Protein AF-A0AAW7HW35-F1 (afdb_monomer_lite)

pLDDT: mean 77.66, std 17.57, range [36.69, 95.5]

Secondary structure (DSSP, 8-state):
------PPP----------EEEETTEEEEPPPP---PPPHHHHHTTTS---HHHHHHHHHHHTT----GGGS-----

InterPro domains:
  IPR040866 Type III secretion system ExsE [PF18286] (36-74)
  IPR053763 Type III Secretion System Regulatory Protein [G3DSA:6.20.290.10] (16-76)

Structure (mmCIF, N/CA/C/O backbone):
data_AF-A0AAW7HW35-F1
#
_entry.id   AF-A0AAW7HW35-F1
#
loop_
_atom_site.group_PDB
_atom_site.id
_atom_site.type_symbol
_atom_site.label_atom_id
_atom_site.label_alt_id
_atom_site.label_comp_id
_atom_site.label_asym_id
_atom_site.label_entity_id
_atom_site.label_seq_id
_atom_site.pdbx_PDB_ins_code
_atom_site.Cartn_x
_atom_site.Cartn_y
_atom_site.Cartn_z
_atom_site.occupancy
_atom_site.B_iso_or_equiv
_atom_site.auth_seq_id
_atom_site.auth_comp_id
_atom_site.auth_asym_id
_atom_site.auth_atom_id
_atom_site.pdbx_PDB_model_num
ATOM 1 N N . MET A 1 1 ? 7.879 -25.218 8.742 1.00 36.69 1 MET A N 1
ATOM 2 C CA . MET A 1 1 ? 8.141 -24.443 7.509 1.00 36.69 1 MET A CA 1
ATOM 3 C C . MET A 1 1 ? 8.612 -23.055 7.917 1.00 36.69 1 MET A C 1
ATOM 5 O O . MET A 1 1 ? 7.948 -22.451 8.748 1.00 36.69 1 MET A O 1
ATOM 9 N N . LYS A 1 2 ? 9.770 -22.585 7.432 1.00 40.94 2 LYS A N 1
ATOM 10 C CA . LYS A 1 2 ? 10.242 -21.209 7.662 1.00 40.94 2 LYS A CA 1
ATOM 11 C C . LYS A 1 2 ? 9.766 -20.357 6.489 1.00 40.94 2 LYS A C 1
ATOM 13 O O . LYS A 1 2 ? 10.216 -20.580 5.372 1.00 40.94 2 LYS A O 1
ATOM 18 N N . ILE A 1 3 ? 8.830 -19.447 6.732 1.00 55.56 3 ILE A N 1
ATOM 19 C CA . ILE A 1 3 ? 8.399 -18.478 5.723 1.00 55.56 3 ILE A CA 1
ATOM 20 C C . ILE A 1 3 ? 9.314 -17.273 5.898 1.00 55.56 3 ILE A C 1
ATOM 22 O O . ILE A 1 3 ? 9.287 -16.616 6.934 1.00 55.56 3 ILE A O 1
ATOM 26 N N . GLN A 1 4 ? 10.204 -17.069 4.931 1.00 46.09 4 GLN A N 1
ATOM 27 C CA . GLN A 1 4 ? 11.098 -15.923 4.907 1.00 46.09 4 GLN A CA 1
ATOM 28 C C . GLN A 1 4 ? 10.293 -14.724 4.411 1.00 46.09 4 GLN A C 1
ATOM 30 O O . GLN A 1 4 ? 9.846 -14.709 3.266 1.00 46.09 4 GLN A O 1
ATOM 35 N N . GLU A 1 5 ? 10.051 -13.756 5.292 1.00 54.38 5 GLU A N 1
ATOM 36 C CA . GLU A 1 5 ? 9.360 -12.520 4.940 1.00 54.38 5 GLU A CA 1
ATOM 37 C C . GLU A 1 5 ? 10.263 -11.721 3.996 1.00 54.38 5 GLU A C 1
ATOM 39 O O . GLU A 1 5 ? 11.319 -11.215 4.381 1.00 54.38 5 GLU A O 1
ATOM 44 N N . SER A 1 6 ? 9.886 -11.674 2.719 1.00 50.66 6 SER A N 1
ATOM 45 C CA . SER A 1 6 ? 10.529 -10.817 1.733 1.00 50.66 6 SER A CA 1
ATOM 46 C C . SER A 1 6 ? 10.300 -9.372 2.157 1.00 50.66 6 SER A C 1
ATOM 48 O O . SER A 1 6 ? 9.173 -8.879 2.081 1.00 50.66 6 SER A O 1
ATOM 50 N N . GLN A 1 7 ? 11.360 -8.710 2.625 1.00 45.72 7 GLN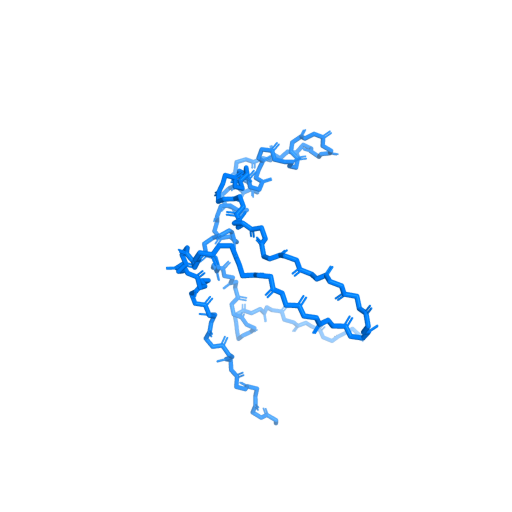 A N 1
ATOM 51 C CA . GLN A 1 7 ? 11.346 -7.274 2.864 1.00 45.72 7 GLN A CA 1
ATOM 52 C C . GLN A 1 7 ? 10.860 -6.588 1.588 1.00 45.72 7 GLN A C 1
ATOM 54 O O . GLN A 1 7 ? 11.395 -6.832 0.504 1.00 45.72 7 GLN A O 1
ATOM 59 N N . GLY A 1 8 ? 9.789 -5.803 1.723 1.00 48.56 8 GLY A N 1
ATOM 60 C CA . GLY A 1 8 ? 9.180 -5.076 0.623 1.00 48.56 8 GLY A CA 1
ATOM 61 C C . GLY A 1 8 ? 10.251 -4.311 -0.138 1.00 48.56 8 GLY A C 1
ATOM 62 O O . GLY A 1 8 ? 10.988 -3.516 0.440 1.00 48.56 8 GLY A O 1
ATOM 63 N N . VAL A 1 9 ? 10.354 -4.595 -1.433 1.00 46.72 9 VAL A N 1
ATOM 64 C CA . VAL A 1 9 ? 11.226 -3.863 -2.345 1.00 46.72 9 VAL A CA 1
ATOM 65 C C . VAL A 1 9 ? 10.788 -2.397 -2.289 1.00 46.72 9 VAL A C 1
ATOM 67 O O . VAL A 1 9 ? 9.641 -2.119 -2.654 1.00 46.72 9 VAL A O 1
ATOM 70 N N . PRO A 1 10 ? 11.631 -1.446 -1.843 1.00 48.53 10 PRO A N 1
ATOM 71 C CA . PRO A 1 10 ? 11.330 -0.045 -2.066 1.00 48.53 10 PRO A CA 1
ATOM 72 C C . PRO A 1 10 ? 11.286 0.133 -3.581 1.00 48.53 10 PRO A C 1
ATOM 74 O O . PRO A 1 10 ? 12.263 -0.141 -4.280 1.00 48.53 10 PRO A O 1
ATOM 77 N N . ALA A 1 11 ? 10.097 0.467 -4.083 1.00 49.69 11 ALA A N 1
ATOM 78 C CA . ALA A 1 11 ? 9.811 0.590 -5.500 1.00 49.69 11 ALA A CA 1
ATOM 79 C C . ALA A 1 11 ? 10.935 1.364 -6.198 1.00 49.69 11 ALA A C 1
ATOM 81 O O . ALA A 1 11 ? 11.299 2.457 -5.767 1.00 49.69 11 ALA A O 1
ATOM 82 N N . LEU A 1 12 ? 11.483 0.750 -7.248 1.00 48.75 12 LEU A N 1
ATOM 83 C CA . LEU A 1 12 ? 12.551 1.252 -8.106 1.00 48.75 12 LEU A CA 1
ATOM 84 C C . LEU A 1 12 ? 12.218 2.666 -8.609 1.00 48.75 12 LEU A C 1
ATOM 86 O O . LEU A 1 12 ? 11.588 2.845 -9.649 1.00 48.75 12 LEU A O 1
ATOM 90 N N . GLN A 1 13 ? 12.639 3.677 -7.853 1.00 49.44 13 GLN A N 1
ATOM 91 C CA . GLN A 1 13 ? 12.626 5.082 -8.244 1.00 49.44 13 GLN A CA 1
ATOM 92 C C . GLN A 1 13 ? 13.926 5.391 -8.982 1.00 49.44 13 GLN A C 1
ATOM 94 O O . GLN A 1 13 ? 14.808 6.075 -8.477 1.00 49.44 13 GLN A O 1
ATOM 99 N N . ALA A 1 14 ? 14.056 4.860 -10.190 1.00 47.03 14 ALA A N 1
ATOM 100 C CA . ALA A 1 14 ? 14.981 5.403 -11.168 1.00 47.03 14 ALA A CA 1
ATOM 101 C C . ALA A 1 14 ? 14.149 5.732 -12.404 1.00 47.03 14 ALA A C 1
ATOM 103 O O . ALA A 1 14 ? 13.633 4.840 -13.079 1.00 47.03 14 ALA A O 1
ATOM 104 N N . ALA A 1 15 ? 13.947 7.026 -12.648 1.00 53.94 15 ALA A N 1
ATOM 105 C CA . ALA A 1 15 ? 13.394 7.524 -13.897 1.00 53.94 15 ALA A CA 1
ATOM 106 C C . ALA A 1 15 ? 14.436 7.297 -15.000 1.00 53.94 15 ALA A C 1
ATOM 108 O O . ALA A 1 15 ? 15.169 8.203 -15.383 1.00 53.94 15 ALA A O 1
ATOM 109 N N . GLU A 1 16 ? 14.542 6.052 -15.456 1.00 54.03 16 GLU A N 1
ATOM 110 C CA . GLU A 1 16 ? 15.376 5.694 -16.593 1.00 54.03 16 GLU A CA 1
ATOM 111 C C . GLU A 1 16 ? 14.845 6.398 -17.854 1.00 54.03 16 GLU A C 1
ATOM 113 O O . GLU A 1 16 ? 13.623 6.512 -18.033 1.00 54.03 16 GLU A O 1
ATOM 118 N N . PRO A 1 17 ? 15.730 6.861 -18.756 1.00 57.34 17 PRO A N 1
ATOM 119 C CA . PRO A 1 17 ? 15.307 7.405 -20.038 1.00 57.34 17 PRO A CA 1
ATOM 120 C C . PRO A 1 17 ? 14.463 6.365 -20.783 1.00 57.34 17 PRO A C 1
ATOM 122 O O . PRO A 1 17 ? 14.732 5.166 -20.701 1.00 57.34 17 PRO A O 1
ATOM 125 N N . ARG A 1 18 ? 13.429 6.831 -21.499 1.00 62.59 18 ARG A N 1
ATOM 126 C CA . ARG A 1 18 ? 12.482 6.004 -22.267 1.00 62.59 18 ARG A CA 1
ATOM 127 C C . ARG A 1 18 ? 13.241 4.958 -23.087 1.00 62.59 18 ARG A C 1
ATOM 129 O O . ARG A 1 18 ? 13.784 5.261 -24.148 1.00 62.59 18 ARG A O 1
ATOM 136 N N . LYS A 1 19 ? 13.284 3.725 -22.585 1.00 70.00 19 LYS A N 1
ATOM 137 C CA . LYS A 1 19 ? 14.048 2.632 -23.171 1.00 70.00 19 LYS A CA 1
ATOM 138 C C . LYS A 1 19 ? 13.112 1.901 -24.112 1.00 70.00 19 LYS A C 1
ATOM 140 O O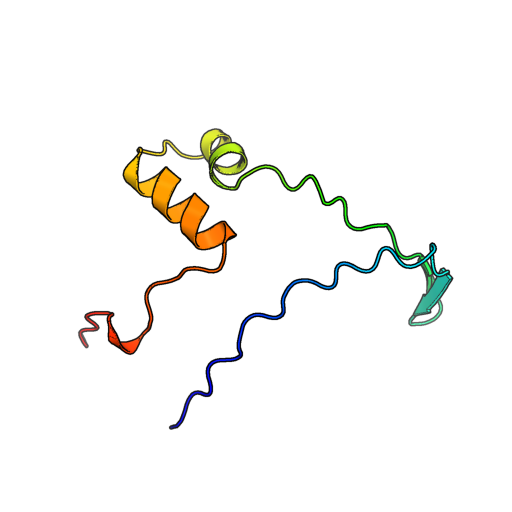 . LYS A 1 19 ? 12.083 1.370 -23.691 1.00 70.00 19 LYS A O 1
ATOM 145 N N . VAL A 1 20 ? 13.438 1.949 -25.396 1.00 79.38 20 VAL A N 1
ATOM 146 C CA . VAL A 1 20 ? 12.769 1.146 -26.414 1.00 79.38 20 VAL A CA 1
ATOM 147 C C . VAL A 1 20 ? 13.518 -0.180 -26.494 1.00 79.38 20 VAL A C 1
ATOM 149 O O . VAL A 1 20 ? 14.741 -0.193 -26.606 1.00 79.38 20 VAL A O 1
ATOM 152 N N . GLY A 1 21 ? 12.797 -1.287 -26.366 1.00 85.94 21 GLY A N 1
ATOM 153 C CA . GLY A 1 21 ? 13.335 -2.642 -26.460 1.00 85.94 21 GLY A CA 1
ATOM 154 C C . GLY A 1 21 ? 12.377 -3.548 -27.221 1.00 85.94 21 GLY A C 1
ATOM 155 O O . GLY A 1 21 ? 11.293 -3.121 -27.609 1.00 85.94 21 GLY A O 1
ATOM 156 N N . GLU A 1 22 ? 12.758 -4.801 -27.427 1.00 91.62 22 GLU A N 1
ATOM 157 C CA . GLU A 1 22 ? 11.931 -5.784 -28.124 1.00 91.62 22 GLU A CA 1
ATOM 158 C C . GLU A 1 22 ? 11.609 -6.950 -27.186 1.00 91.62 22 GLU A C 1
ATOM 160 O O . GLU A 1 22 ? 12.490 -7.477 -26.507 1.00 91.62 22 GLU A O 1
ATOM 165 N N . PHE A 1 23 ? 10.338 -7.343 -27.126 1.00 85.88 23 PHE A N 1
ATOM 166 C CA . PHE A 1 23 ? 9.881 -8.513 -26.383 1.00 85.88 23 PHE A CA 1
ATOM 167 C C . PHE A 1 23 ? 8.964 -9.348 -27.273 1.00 85.88 23 PHE A C 1
ATOM 169 O O . PHE A 1 23 ? 7.934 -8.860 -27.733 1.00 85.88 23 PHE A O 1
ATOM 176 N N . ALA A 1 24 ? 9.340 -10.607 -27.519 1.00 91.75 24 ALA A N 1
ATOM 177 C CA . ALA A 1 24 ? 8.583 -11.537 -28.363 1.00 91.75 24 ALA A CA 1
ATOM 178 C C . ALA A 1 24 ? 8.224 -10.961 -29.752 1.00 91.75 24 ALA A C 1
ATOM 180 O O . ALA A 1 24 ? 7.079 -11.056 -30.195 1.00 91.75 24 ALA A O 1
ATOM 181 N N . GLY A 1 25 ? 9.183 -10.313 -30.424 1.00 91.12 25 GLY A N 1
ATOM 182 C CA . GLY A 1 25 ? 8.956 -9.708 -31.741 1.00 91.12 25 GLY A CA 1
ATOM 183 C C . GLY A 1 25 ? 8.177 -8.389 -31.711 1.00 91.12 25 GLY A C 1
ATOM 184 O O . GLY A 1 25 ? 7.793 -7.881 -32.762 1.00 91.12 25 GLY A O 1
ATOM 185 N N . ARG A 1 26 ? 7.870 -7.848 -30.522 1.00 90.38 26 ARG A N 1
ATOM 186 C CA . ARG A 1 26 ? 7.115 -6.600 -30.353 1.00 90.38 26 ARG A CA 1
ATOM 187 C C . ARG A 1 26 ? 7.995 -5.517 -29.757 1.00 90.38 26 ARG A C 1
ATOM 189 O O . ARG A 1 26 ? 8.585 -5.703 -28.693 1.00 90.38 26 ARG A O 1
ATOM 196 N N . THR A 1 27 ? 8.014 -4.360 -30.407 1.00 91.56 27 THR A N 1
ATOM 197 C CA . THR A 1 27 ? 8.648 -3.155 -29.874 1.00 91.56 27 THR A CA 1
ATOM 198 C C . THR A 1 27 ? 7.885 -2.670 -28.642 1.00 91.56 27 THR A C 1
ATOM 200 O O . THR A 1 27 ? 6.696 -2.364 -28.710 1.00 91.56 27 THR A O 1
ATOM 203 N N . MET A 1 28 ? 8.577 -2.581 -27.514 1.00 87.00 28 MET A N 1
ATOM 204 C CA . MET A 1 28 ? 8.073 -2.111 -26.228 1.00 87.00 28 MET A CA 1
ATOM 205 C C . MET A 1 28 ? 8.795 -0.817 -25.854 1.00 87.00 28 MET A C 1
ATOM 207 O O . MET A 1 28 ? 9.991 -0.676 -26.099 1.00 87.00 28 MET A O 1
ATOM 211 N N . SER A 1 29 ? 8.096 0.126 -25.223 1.00 85.44 29 SER A N 1
ATOM 212 C CA . SER A 1 29 ? 8.728 1.309 -24.628 1.00 85.44 29 SER A CA 1
ATOM 213 C C . SER A 1 29 ? 8.402 1.388 -23.150 1.00 85.44 29 SER A C 1
ATOM 215 O O . SER A 1 29 ? 7.236 1.230 -22.782 1.00 85.44 29 SER A O 1
ATOM 217 N N . THR A 1 30 ? 9.393 1.689 -22.316 1.00 77.00 30 THR A N 1
ATOM 218 C CA . THR A 1 30 ? 9.121 2.031 -20.920 1.00 77.00 30 THR A CA 1
ATOM 219 C C . THR A 1 30 ? 8.367 3.357 -20.870 1.00 77.00 30 THR A C 1
ATOM 221 O O . THR A 1 30 ? 8.791 4.360 -21.442 1.00 77.00 30 THR A O 1
ATOM 224 N N . LEU A 1 31 ? 7.205 3.360 -20.222 1.00 71.19 31 LEU A N 1
ATOM 225 C CA . LEU A 1 31 ? 6.548 4.597 -19.823 1.00 71.19 31 LEU A CA 1
ATOM 226 C C . LEU A 1 31 ? 7.025 4.919 -18.408 1.00 71.19 31 LEU A C 1
ATOM 228 O O . LEU A 1 31 ? 7.090 3.998 -17.587 1.00 71.19 31 LEU A O 1
ATOM 232 N N . PRO A 1 32 ? 7.366 6.184 -18.108 1.00 66.62 32 PRO A N 1
ATOM 233 C CA . PRO A 1 32 ? 7.612 6.568 -16.731 1.00 66.62 32 PRO A CA 1
ATOM 234 C C . PRO A 1 32 ? 6.369 6.197 -15.925 1.00 66.62 32 PRO A C 1
ATOM 236 O O . PRO A 1 32 ? 5.247 6.555 -16.296 1.00 66.62 32 PRO A O 1
ATOM 239 N N . ILE A 1 33 ? 6.565 5.424 -14.857 1.00 65.88 33 ILE A N 1
ATOM 240 C CA . ILE A 1 33 ? 5.489 5.109 -13.923 1.00 65.88 33 ILE A CA 1
ATOM 241 C C . ILE A 1 33 ? 4.942 6.448 -13.442 1.00 65.88 33 ILE A C 1
ATOM 243 O O . ILE A 1 33 ? 5.676 7.265 -12.887 1.00 65.88 33 ILE A O 1
ATOM 247 N N . CYS A 1 34 ? 3.660 6.692 -13.702 1.00 58.59 34 CYS A N 1
ATOM 248 C CA . CYS A 1 34 ? 2.986 7.873 -13.197 1.00 58.59 34 CYS A CA 1
ATOM 249 C C . CYS A 1 34 ? 2.957 7.750 -11.669 1.00 58.59 34 CYS A C 1
ATOM 251 O O . CYS A 1 34 ? 2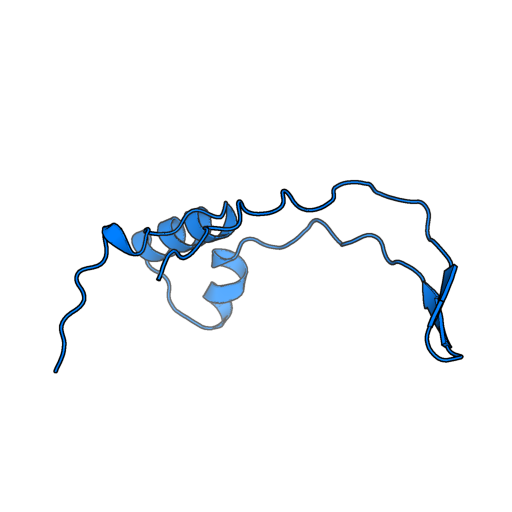.191 6.967 -11.108 1.00 58.59 34 CYS A O 1
ATOM 253 N N . THR A 1 35 ? 3.856 8.467 -10.995 1.00 60.69 35 THR A N 1
ATOM 254 C CA . THR A 1 35 ? 4.000 8.441 -9.534 1.00 60.69 35 THR A CA 1
ATOM 255 C C . THR A 1 35 ? 2.855 9.157 -8.825 1.00 60.69 35 THR A C 1
ATOM 257 O O . THR A 1 35 ? 2.727 9.037 -7.610 1.00 60.69 35 THR A O 1
ATOM 260 N N . SER A 1 36 ? 1.963 9.834 -9.559 1.00 60.03 36 SER A N 1
ATOM 261 C CA . SER A 1 36 ? 0.702 10.354 -9.028 1.00 60.03 36 SER A CA 1
ATOM 262 C C . SER A 1 36 ? -0.324 9.228 -8.856 1.00 60.03 36 SER A C 1
ATOM 264 O O . SER A 1 36 ? -1.424 9.267 -9.414 1.00 60.03 36 SER A O 1
ATOM 266 N N . GLN A 1 37 ? 0.027 8.188 -8.101 1.00 72.19 37 GLN A N 1
ATOM 267 C CA . GLN A 1 37 ? -0.976 7.248 -7.623 1.00 72.19 37 GLN A CA 1
ATOM 268 C C . GLN A 1 37 ? -1.860 7.997 -6.626 1.00 72.19 37 GLN A C 1
ATOM 270 O O . GLN A 1 37 ? -1.388 8.517 -5.615 1.00 72.19 37 GLN A O 1
ATOM 275 N N . SER A 1 38 ? -3.150 8.112 -6.944 1.00 82.50 38 SER A N 1
ATOM 276 C CA . SER A 1 38 ? -4.115 8.703 -6.015 1.00 82.50 38 SER A CA 1
ATOM 277 C C . SER A 1 38 ? -4.172 7.859 -4.735 1.00 82.50 38 SER A C 1
ATOM 279 O O . SER A 1 38 ? -4.110 6.632 -4.839 1.00 82.50 38 SER A O 1
ATOM 281 N N . PRO A 1 39 ? -4.318 8.470 -3.544 1.00 86.88 39 PRO A N 1
ATOM 282 C CA . PRO A 1 39 ? -4.394 7.720 -2.295 1.00 86.88 39 PRO A CA 1
ATOM 283 C C . PRO A 1 39 ? -5.482 6.641 -2.336 1.00 86.88 39 PRO A C 1
ATOM 285 O O . PRO A 1 39 ? -6.580 6.889 -2.847 1.00 86.88 39 PRO A O 1
ATOM 288 N N . LEU A 1 40 ? -5.208 5.467 -1.758 1.00 88.62 40 LEU A N 1
ATOM 289 C CA . LEU A 1 40 ? -6.163 4.350 -1.713 1.00 88.62 40 LEU A CA 1
ATOM 290 C C . LEU A 1 40 ? -7.553 4.746 -1.170 1.00 88.62 40 LEU A C 1
ATOM 292 O O . LEU A 1 40 ? -8.547 4.374 -1.801 1.00 88.62 40 LEU A O 1
ATOM 296 N N . PRO A 1 41 ? -7.674 5.544 -0.084 1.00 90.31 41 PRO A N 1
ATOM 297 C CA . PRO A 1 41 ? -8.978 6.019 0.385 1.00 90.31 41 PRO A CA 1
ATOM 298 C C . PRO A 1 41 ? -9.748 6.797 -0.687 1.00 90.31 41 PRO A C 1
ATOM 300 O O . PRO A 1 41 ? -10.944 6.589 -0.879 1.00 90.31 41 PRO A O 1
ATOM 303 N N . THR A 1 42 ? -9.057 7.660 -1.434 1.00 89.88 42 THR A N 1
ATOM 304 C CA . THR A 1 42 ? -9.653 8.495 -2.485 1.00 89.88 42 THR A CA 1
ATOM 305 C C . THR A 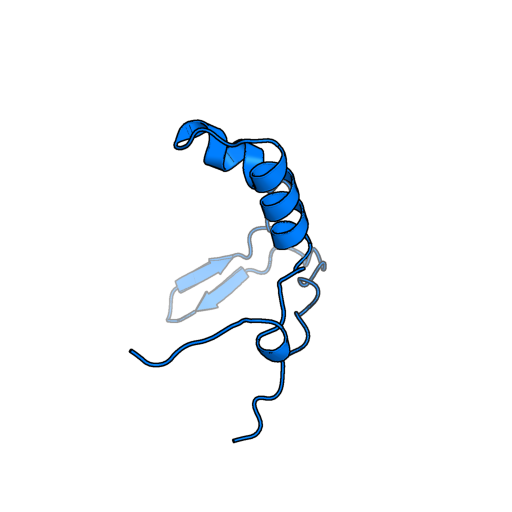1 42 ? -10.207 7.656 -3.633 1.00 89.88 42 THR A C 1
ATOM 307 O O . THR A 1 42 ? -11.268 7.972 -4.170 1.00 89.88 42 THR A O 1
ATOM 310 N N . LEU A 1 43 ? -9.515 6.576 -4.002 1.00 90.50 43 LEU A N 1
ATOM 311 C CA . LEU A 1 43 ? -9.974 5.657 -5.043 1.00 90.50 43 LEU A CA 1
ATOM 312 C C . LEU A 1 43 ? -11.203 4.856 -4.591 1.00 90.50 43 LEU A C 1
ATOM 314 O O . LEU A 1 43 ? -12.149 4.698 -5.361 1.00 90.50 43 LEU A O 1
ATOM 318 N N . LEU A 1 44 ? -11.210 4.392 -3.339 1.00 92.38 44 LEU A N 1
ATOM 319 C CA . LEU A 1 44 ? -12.241 3.495 -2.812 1.00 92.38 44 LEU A CA 1
ATOM 320 C C . LEU A 1 44 ? -13.540 4.198 -2.411 1.00 92.38 44 LEU A C 1
ATOM 322 O O . LEU A 1 44 ? -14.604 3.596 -2.539 1.00 92.38 44 LEU A O 1
ATOM 326 N N . ARG A 1 45 ? -13.494 5.479 -2.020 1.00 91.88 45 ARG A N 1
ATOM 327 C CA . ARG A 1 45 ? -14.702 6.272 -1.709 1.00 91.88 45 ARG A CA 1
ATOM 328 C C . ARG A 1 45 ? -15.715 6.335 -2.861 1.00 91.88 45 ARG A C 1
ATOM 330 O O . ARG A 1 45 ? -16.876 6.647 -2.627 1.00 91.88 45 ARG A O 1
ATOM 337 N N . ARG A 1 46 ? -15.299 6.031 -4.097 1.00 90.44 46 ARG A N 1
ATOM 338 C CA . ARG A 1 46 ? -16.195 5.927 -5.263 1.00 90.44 46 ARG A CA 1
ATOM 339 C C . ARG A 1 46 ? -17.121 4.707 -5.214 1.00 90.44 46 ARG A C 1
ATOM 341 O O . ARG A 1 46 ? -18.145 4.717 -5.887 1.00 90.44 46 ARG A O 1
ATOM 348 N N . SER A 1 47 ? -16.760 3.681 -4.446 1.00 93.88 47 SER A N 1
ATOM 349 C CA . SER A 1 47 ? -17.420 2.369 -4.463 1.00 93.88 47 SER A CA 1
ATOM 350 C C . SER A 1 47 ? -17.888 1.901 -3.088 1.00 93.88 47 SER A C 1
ATOM 352 O O . SER A 1 47 ? -18.790 1.074 -3.004 1.00 93.88 47 SER A O 1
ATOM 354 N N . VAL A 1 48 ? -17.273 2.393 -2.011 1.00 93.75 48 VAL A N 1
ATOM 355 C CA . VAL A 1 48 ? -17.576 1.986 -0.636 1.00 93.75 48 VAL A CA 1
ATOM 356 C C . VAL A 1 48 ? -17.562 3.182 0.306 1.00 93.75 48 VAL A C 1
ATOM 358 O O . VAL A 1 48 ? -16.727 4.080 0.194 1.00 93.75 48 VAL A O 1
ATOM 361 N N . THR A 1 49 ? -18.475 3.173 1.276 1.00 95.25 49 THR A N 1
ATOM 362 C CA . THR A 1 49 ? -18.434 4.110 2.398 1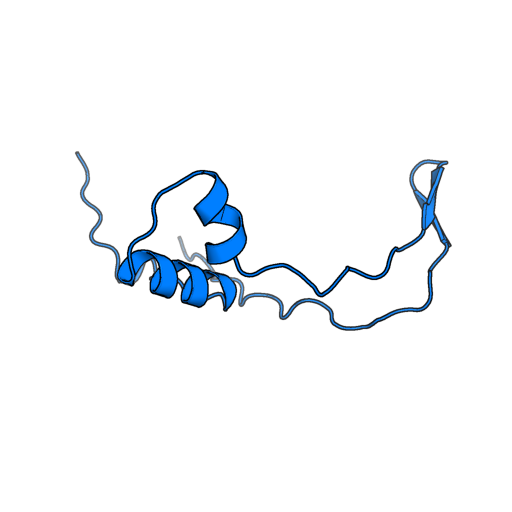.00 95.25 49 THR A CA 1
ATOM 363 C C . THR A 1 49 ? -17.308 3.699 3.337 1.00 95.25 49 THR A C 1
ATOM 365 O O . THR A 1 49 ? -17.300 2.578 3.844 1.00 95.25 49 THR A O 1
ATOM 368 N N . LEU A 1 50 ? -16.363 4.607 3.564 1.00 94.12 50 LEU A N 1
ATOM 369 C CA . LEU A 1 50 ? -15.245 4.397 4.474 1.00 94.12 50 LEU A CA 1
ATOM 370 C C . LEU A 1 50 ? -15.456 5.204 5.750 1.00 94.12 50 LEU A C 1
ATOM 372 O O . LEU A 1 50 ? -15.878 6.358 5.701 1.00 94.12 50 LEU A O 1
ATOM 376 N N . ASN A 1 51 ? -15.145 4.599 6.891 1.00 95.50 51 ASN A N 1
ATOM 377 C CA . ASN A 1 51 ? -15.015 5.320 8.153 1.00 95.50 51 ASN A CA 1
ATOM 378 C C . ASN A 1 51 ? -13.551 5.707 8.423 1.00 95.50 51 ASN A C 1
ATOM 380 O O . ASN A 1 51 ? -12.628 5.215 7.776 1.00 95.50 51 ASN A O 1
ATOM 384 N N . GLN A 1 52 ? -13.328 6.555 9.428 1.00 93.88 52 GLN A N 1
ATOM 385 C CA . GLN A 1 52 ? -11.996 7.069 9.763 1.00 93.88 52 GLN A CA 1
ATOM 386 C C . GLN A 1 52 ? -10.968 5.964 10.069 1.00 93.88 52 GLN A C 1
ATOM 388 O O . GLN A 1 52 ? -9.804 6.075 9.689 1.00 93.88 52 GLN A O 1
ATOM 393 N N . VAL A 1 53 ? -11.389 4.877 10.726 1.00 94.94 53 VAL A N 1
ATOM 394 C CA . VAL A 1 53 ? -10.505 3.748 11.060 1.00 94.94 53 VAL A CA 1
ATOM 395 C C . VAL A 1 53 ? -10.069 3.007 9.795 1.00 94.94 53 VAL A C 1
ATOM 397 O O . VAL A 1 53 ? -8.901 2.648 9.657 1.00 94.94 53 VAL A O 1
ATOM 400 N N . GLN A 1 54 ? -10.986 2.808 8.850 1.00 94.00 54 GLN A N 1
ATOM 401 C CA . GLN A 1 54 ? -10.697 2.180 7.561 1.00 94.00 54 GLN A CA 1
ATOM 402 C C . GLN A 1 54 ? -9.801 3.065 6.692 1.00 94.00 54 GLN A C 1
ATOM 404 O O . GLN A 1 54 ? -8.894 2.555 6.042 1.00 94.00 54 GLN A O 1
ATOM 409 N N . GLU A 1 55 ? -10.003 4.382 6.709 1.00 94.19 55 GLU A N 1
ATOM 410 C CA . GLU A 1 55 ? -9.134 5.323 5.994 1.00 94.19 55 GLU A CA 1
ATOM 411 C C . GLU A 1 55 ? -7.703 5.287 6.525 1.00 94.19 55 GLU A C 1
ATOM 413 O O . GLU A 1 55 ? -6.759 5.191 5.738 1.00 94.19 55 GLU A O 1
ATOM 418 N N . LEU A 1 56 ? -7.542 5.261 7.850 1.00 92.75 56 LEU A N 1
ATOM 419 C CA . LEU A 1 56 ? -6.236 5.097 8.479 1.00 92.75 56 LEU A CA 1
AT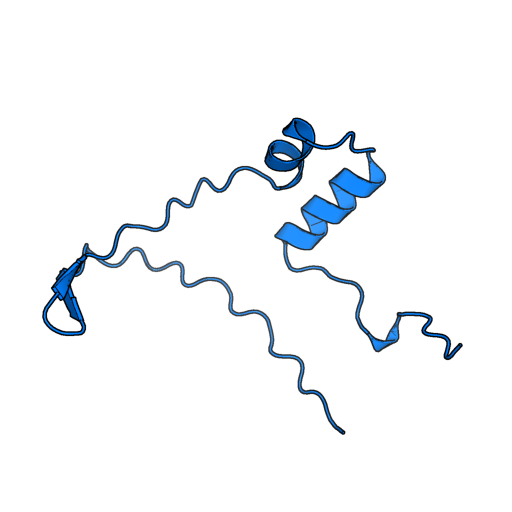OM 420 C C . LEU A 1 56 ? -5.604 3.745 8.116 1.00 92.75 56 LEU A C 1
ATOM 422 O O . LEU A 1 56 ? -4.420 3.686 7.791 1.00 92.75 56 LEU A O 1
ATOM 426 N N . ALA A 1 57 ? -6.379 2.658 8.126 1.00 91.44 57 ALA A N 1
ATOM 427 C CA . ALA A 1 57 ? -5.886 1.337 7.741 1.00 91.44 57 ALA A CA 1
ATOM 428 C C . ALA A 1 57 ? -5.418 1.291 6.275 1.00 91.44 57 ALA A C 1
ATOM 430 O O . ALA A 1 57 ? -4.380 0.704 5.980 1.00 91.44 57 ALA A O 1
ATOM 431 N N . LEU A 1 58 ? -6.139 1.949 5.362 1.00 93.19 58 LEU A N 1
ATOM 432 C CA . LEU A 1 58 ? -5.753 2.067 3.954 1.00 93.19 58 LEU A CA 1
ATOM 433 C C . LEU A 1 58 ? -4.494 2.918 3.767 1.00 93.19 58 LEU A C 1
ATOM 435 O O . LEU A 1 58 ? -3.653 2.583 2.935 1.00 93.19 58 LEU A O 1
ATOM 439 N N . GLN A 1 59 ? -4.338 3.990 4.547 1.00 90.50 59 GLN A N 1
ATOM 440 C CA . GLN A 1 59 ? -3.118 4.792 4.542 1.00 90.50 59 GLN A CA 1
ATOM 441 C C . GLN A 1 59 ? -1.910 3.959 4.988 1.00 90.50 59 GLN A C 1
ATOM 443 O O . GLN A 1 59 ? -0.886 3.972 4.312 1.00 90.50 59 GLN A O 1
ATOM 448 N N . ARG A 1 60 ? -2.045 3.193 6.076 1.00 90.44 60 ARG A N 1
ATOM 449 C CA . ARG A 1 60 ? -1.009 2.273 6.572 1.00 90.44 60 ARG A CA 1
ATOM 450 C C . ARG A 1 60 ? -0.659 1.204 5.535 1.00 90.44 60 ARG A C 1
ATOM 452 O O . ARG A 1 60 ? 0.515 1.006 5.234 1.00 90.44 60 ARG A O 1
ATOM 459 N N . LEU A 1 61 ? -1.672 0.606 4.904 1.00 90.06 61 LEU A N 1
ATOM 460 C CA . LEU A 1 61 ? -1.483 -0.360 3.820 1.00 90.06 61 LEU A CA 1
ATOM 461 C C . LEU A 1 61 ? -0.694 0.239 2.646 1.00 90.06 61 LEU A C 1
ATOM 463 O O . LEU A 1 61 ? 0.192 -0.419 2.107 1.00 90.06 61 LEU A O 1
ATOM 467 N N . GLN A 1 62 ? -0.973 1.491 2.267 1.00 88.06 62 GLN A N 1
ATOM 468 C CA . GLN A 1 62 ? -0.242 2.181 1.200 1.00 88.06 62 GLN A CA 1
ATOM 469 C C . GLN A 1 62 ? 1.235 2.430 1.556 1.00 88.06 62 GLN A C 1
ATOM 471 O O . GLN A 1 62 ? 2.072 2.479 0.660 1.00 88.06 62 GLN A O 1
ATOM 476 N N . GLN A 1 63 ? 1.565 2.541 2.846 1.00 87.62 63 GLN A N 1
ATOM 477 C CA . GLN A 1 63 ? 2.947 2.615 3.342 1.00 87.62 63 GLN A CA 1
ATOM 478 C C . GLN A 1 63 ? 3.610 1.234 3.497 1.00 87.62 63 GLN A C 1
ATOM 480 O O . GLN A 1 63 ? 4.745 1.139 3.954 1.00 87.62 63 GLN A O 1
ATOM 485 N N . GLY A 1 64 ? 2.917 0.152 3.127 1.00 85.88 64 GLY A N 1
ATOM 486 C CA . GLY A 1 64 ? 3.403 -1.220 3.274 1.00 85.88 64 GLY A CA 1
ATOM 487 C C . GLY A 1 64 ? 3.240 -1.795 4.683 1.00 85.88 64 GLY A C 1
ATOM 488 O O . GLY A 1 64 ? 3.647 -2.933 4.932 1.00 85.88 64 GLY A O 1
ATOM 489 N N . GLU A 1 65 ? 2.616 -1.060 5.605 1.00 88.94 65 GLU A N 1
ATOM 490 C CA . GLU A 1 65 ? 2.308 -1.581 6.930 1.00 88.94 65 GLU A CA 1
ATOM 491 C C . GLU A 1 65 ? 1.171 -2.597 6.856 1.00 88.94 65 GLU A C 1
ATOM 493 O O . GLU A 1 65 ? 0.122 -2.376 6.246 1.00 88.94 65 GLU A O 1
ATOM 498 N N . HIS A 1 66 ? 1.358 -3.715 7.541 1.00 85.31 66 HIS A N 1
ATOM 499 C CA . HIS A 1 66 ? 0.360 -4.762 7.657 1.00 85.31 66 HIS A CA 1
ATOM 500 C C . HIS A 1 66 ? 0.534 -5.478 8.992 1.00 85.31 66 HIS A C 1
ATOM 502 O O . HIS A 1 66 ? 1.630 -5.522 9.543 1.00 85.31 66 HIS A O 1
ATOM 508 N N . THR A 1 67 ? -0.549 -6.049 9.520 1.00 85.62 67 THR A N 1
ATOM 509 C CA . THR A 1 67 ? -0.476 -6.869 10.734 1.00 85.62 67 THR A CA 1
ATOM 510 C C . THR A 1 67 ? 0.258 -8.178 10.418 1.00 85.62 67 THR A C 1
ATOM 512 O O . THR A 1 67 ? -0.242 -8.940 9.567 1.00 85.62 67 THR A O 1
ATOM 515 N N . PRO A 1 68 ? 1.397 -8.465 11.077 1.00 86.19 68 PRO A N 1
ATOM 516 C CA . PRO A 1 68 ? 2.145 -9.704 10.897 1.00 86.19 68 PRO A CA 1
ATOM 517 C C . PRO A 1 68 ? 1.284 -10.931 11.177 1.00 86.19 68 PRO A C 1
ATOM 519 O O . PRO A 1 68 ? 0.342 -10.880 11.968 1.00 86.19 68 PRO A O 1
ATOM 522 N N . ILE A 1 69 ? 1.607 -12.062 10.550 1.00 86.25 69 ILE A N 1
ATOM 523 C CA . ILE A 1 69 ? 0.838 -13.296 10.756 1.00 86.25 69 ILE A CA 1
ATOM 524 C C . ILE A 1 69 ? 0.916 -13.801 12.204 1.00 86.25 69 ILE A C 1
ATOM 526 O O . ILE A 1 69 ? -0.065 -14.342 12.705 1.00 86.25 69 ILE A O 1
ATOM 530 N N . SER A 1 70 ? 2.044 -13.568 12.882 1.00 87.62 70 SER A N 1
ATOM 531 C CA . SER A 1 70 ? 2.279 -13.917 14.290 1.00 87.62 70 SER A CA 1
ATOM 532 C C . SER A 1 70 ? 1.312 -13.230 15.258 1.00 87.62 70 SER A C 1
ATOM 534 O O . SER A 1 70 ? 1.021 -13.777 16.317 1.00 87.62 70 SER A O 1
ATOM 536 N N . GLU A 1 71 ? 0.785 -12.062 14.891 1.00 90.19 71 GLU A N 1
ATOM 537 C CA . GLU A 1 71 ? -0.151 -11.280 15.707 1.00 90.19 71 GLU A CA 1
ATOM 538 C C . GLU A 1 71 ? -1.623 -11.609 15.403 1.00 90.19 71 GLU A C 1
ATOM 540 O O . GLU A 1 71 ? -2.534 -11.143 16.092 1.00 90.19 71 GLU A O 1
ATOM 545 N N . ARG A 1 72 ? -1.898 -12.417 14.371 1.00 89.81 72 ARG A N 1
ATOM 546 C CA . ARG A 1 72 ? -3.269 -12.746 13.965 1.00 89.81 72 ARG A CA 1
ATOM 547 C C . ARG A 1 72 ? -3.823 -13.878 14.818 1.00 89.81 72 ARG A C 1
ATOM 549 O O . ARG A 1 72 ? -3.257 -14.965 14.901 1.00 89.81 72 ARG A O 1
ATOM 556 N N . ARG A 1 73 ? -5.013 -13.671 15.385 1.00 91.19 73 ARG A N 1
ATOM 557 C CA . ARG A 1 73 ? -5.752 -14.729 16.084 1.00 91.19 73 ARG A CA 1
ATOM 558 C C . ARG A 1 73 ? -6.457 -15.640 15.077 1.00 91.19 73 ARG A C 1
ATOM 560 O O . ARG A 1 73 ? -7.585 -15.368 14.677 1.00 91.19 73 ARG A O 1
ATOM 567 N N . ILE A 1 74 ? -5.795 -16.724 14.685 1.00 90.00 74 ILE A N 1
ATOM 568 C CA . ILE A 1 74 ? -6.333 -17.731 13.760 1.00 90.00 74 ILE A CA 1
ATOM 569 C C . ILE A 1 74 ? -6.986 -18.857 14.572 1.00 90.00 74 ILE A C 1
ATOM 571 O O . ILE A 1 74 ? -6.405 -19.345 15.540 1.00 90.00 74 ILE A O 1
ATOM 575 N N . ARG A 1 75 ? -8.204 -19.263 14.200 1.00 91.12 75 ARG A N 1
ATOM 576 C CA . ARG A 1 75 ? -8.886 -20.438 14.766 1.00 91.12 75 ARG A CA 1
ATOM 577 C C . ARG A 1 75 ? -9.146 -21.452 13.654 1.00 91.12 75 ARG A C 1
ATOM 579 O O . ARG A 1 75 ? -9.468 -21.049 12.541 1.00 91.12 75 ARG A O 1
ATOM 586 N N . VAL A 1 76 ? -9.009 -22.737 13.969 1.00 87.06 76 VAL A N 1
ATOM 587 C CA . VAL A 1 76 ? -9.435 -23.841 13.096 1.00 87.06 76 VAL A CA 1
ATOM 588 C C . VAL A 1 76 ? -10.897 -24.139 13.432 1.00 87.06 76 VAL A C 1
ATOM 590 O O . VAL A 1 76 ? -11.222 -24.240 14.618 1.00 87.06 76 VAL A O 1
ATOM 593 N N . LEU A 1 77 ? -11.756 -24.179 12.410 1.00 78.75 77 LEU A N 1
ATOM 594 C CA . LEU A 1 77 ? -13.178 -24.524 12.517 1.00 78.75 77 LEU A CA 1
ATOM 595 C C . LEU A 1 77 ? -13.389 -26.010 12.236 1.00 78.75 77 LEU A C 1
ATOM 597 O O . LEU A 1 77 ? -12.672 -26.529 11.349 1.00 78.75 77 LEU A O 1
#

Foldseek 3Di:
DDDDPDDDDPPPPDPDPFDWDDDPNDTDTDDRDPPPPDQPVVVCVVPDDDDPVRSVVSNCVVVVDDDDPVRDDDDDD

Organism: NCBI:txid105751

Sequence (77 aa):
MKIQESQGVPALQAAEPRKVGEFAGRTMSTLPICTSQSPLPTLLRRSVTLNQVQELALQRLQQGEHTPISERRIRVL

Radius of gyration: 18.9 Å; chains: 1; bounding box: 34×35×48 Å